Protein AF-A0A484XN05-F1 (afdb_monomer_lite)

Organism: NCBI:txid69218

Radius of gyration: 22.37 Å; chains: 1; bounding box: 48×21×74 Å

Foldseek 3Di:
DDKDKDKDADQQFQCDDVPCPQHGPHDADDQRIKIKIKDKDDDVVAPQKIKIKMKIKGQWGQHDSVSPDIDHIDIDIDIDMTGDDDPPPPPDD

Structure (mmCIF, N/CA/C/O backbone):
data_AF-A0A484XN05-F1
#
_entry.id   AF-A0A484XN05-F1
#
loop_
_atom_site.group_PDB
_atom_site.id
_atom_site.type_symbol
_atom_site.label_atom_id
_atom_site.label_alt_id
_atom_site.label_comp_id
_atom_site.label_asym_id
_atom_site.label_entity_id
_atom_site.label_seq_id
_atom_site.pdbx_PDB_ins_code
_atom_site.Cartn_x
_atom_site.Cartn_y
_atom_site.Cartn_z
_atom_site.occupancy
_atom_site.B_iso_or_equiv
_atom_site.auth_seq_id
_atom_site.auth_comp_id
_atom_site.auth_asym_id
_atom_site.auth_atom_id
_atom_site.pdbx_PDB_model_num
ATOM 1 N N . MET A 1 1 ? 14.288 5.112 -9.300 1.00 81.50 1 MET A N 1
ATOM 2 C CA . MET A 1 1 ? 13.567 4.487 -8.172 1.00 81.50 1 MET A CA 1
ATOM 3 C C . MET A 1 1 ? 12.815 5.572 -7.439 1.00 81.50 1 MET A C 1
ATOM 5 O O . MET A 1 1 ? 13.403 6.605 -7.139 1.00 81.50 1 MET A O 1
ATOM 9 N N . ARG A 1 2 ? 11.525 5.358 -7.217 1.00 89.38 2 ARG A N 1
ATOM 10 C CA . ARG A 1 2 ? 10.632 6.256 -6.490 1.00 89.38 2 ARG 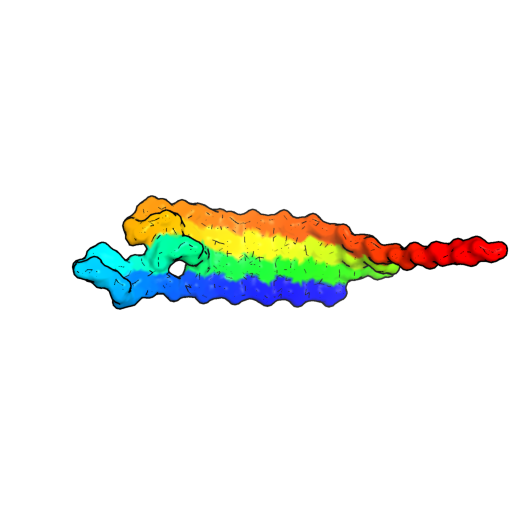A CA 1
ATOM 11 C C . ARG A 1 2 ? 9.929 5.428 -5.425 1.00 89.38 2 ARG A C 1
ATOM 13 O O . ARG A 1 2 ? 9.615 4.268 -5.667 1.00 89.38 2 ARG A O 1
ATOM 20 N N . LEU A 1 3 ? 9.717 6.009 -4.256 1.00 91.94 3 LEU A N 1
ATOM 21 C CA . LEU A 1 3 ? 8.998 5.371 -3.163 1.00 91.94 3 LEU A CA 1
ATOM 22 C C . LEU A 1 3 ? 8.013 6.394 -2.610 1.00 91.94 3 LEU A C 1
ATOM 24 O O . LEU A 1 3 ? 8.394 7.533 -2.342 1.00 91.94 3 LEU A O 1
ATOM 28 N N . ASN A 1 4 ? 6.759 5.995 -2.464 1.00 92.44 4 ASN A N 1
ATOM 29 C CA . ASN A 1 4 ? 5.702 6.798 -1.881 1.00 92.44 4 ASN A CA 1
ATOM 30 C C . ASN A 1 4 ? 5.073 6.014 -0.734 1.00 92.44 4 ASN A C 1
ATOM 32 O O . ASN A 1 4 ? 4.652 4.880 -0.907 1.00 92.44 4 ASN A O 1
ATOM 36 N N . ALA A 1 5 ? 4.990 6.618 0.441 1.00 88.94 5 ALA A N 1
ATOM 37 C CA . ALA A 1 5 ? 4.293 6.031 1.574 1.00 88.94 5 ALA A CA 1
ATOM 38 C C . ALA A 1 5 ? 3.295 7.049 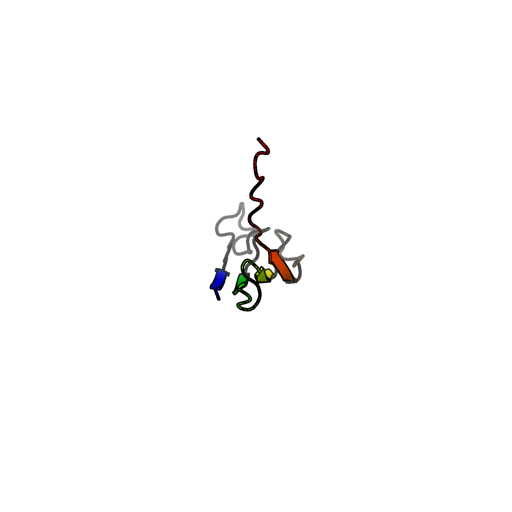2.116 1.00 88.94 5 ALA A C 1
ATOM 40 O O . ALA A 1 5 ? 3.546 8.255 2.115 1.00 88.94 5 ALA A O 1
ATOM 41 N N . SER A 1 6 ? 2.136 6.574 2.540 1.00 85.62 6 SER A N 1
ATOM 42 C CA . SER A 1 6 ? 1.098 7.393 3.150 1.00 85.62 6 SER A CA 1
ATOM 43 C C . SER A 1 6 ? 0.389 6.551 4.191 1.00 85.62 6 SER A C 1
ATOM 45 O O . SER A 1 6 ? -0.039 5.443 3.896 1.00 85.62 6 SER A O 1
ATOM 47 N N . ALA A 1 7 ? 0.279 7.060 5.408 1.00 82.62 7 ALA A N 1
ATOM 48 C CA . ALA A 1 7 ? -0.480 6.421 6.466 1.00 82.62 7 ALA A CA 1
ATOM 49 C C . ALA A 1 7 ? -1.474 7.430 7.028 1.00 82.62 7 ALA A C 1
ATOM 51 O O . ALA A 1 7 ? -1.195 8.627 7.113 1.00 82.62 7 ALA A O 1
ATOM 52 N N . THR A 1 8 ? -2.644 6.939 7.387 1.00 76.56 8 THR A N 1
ATOM 53 C 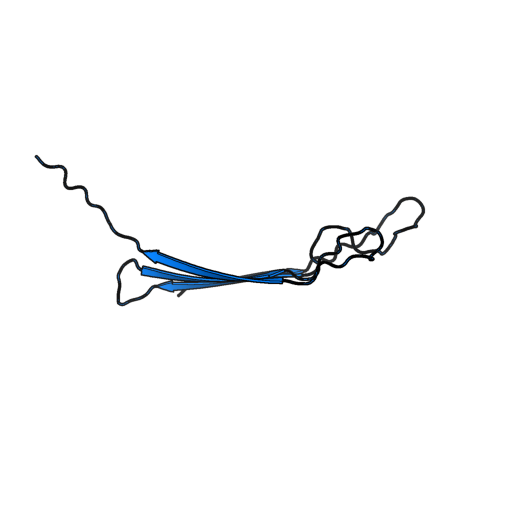CA . THR A 1 8 ? -3.740 7.712 7.938 1.00 76.56 8 THR A CA 1
ATOM 54 C C . THR A 1 8 ? -4.244 6.972 9.160 1.00 76.56 8 THR A C 1
ATOM 56 O O . THR A 1 8 ? -4.637 5.808 9.087 1.00 76.56 8 THR A O 1
ATOM 59 N N . TRP A 1 9 ? -4.206 7.661 10.292 1.00 66.56 9 TRP A N 1
ATOM 60 C CA . TRP A 1 9 ? -4.810 7.208 11.531 1.00 66.56 9 TRP A CA 1
ATOM 61 C C . TRP A 1 9 ? -6.084 8.014 11.739 1.00 66.56 9 TRP A C 1
ATOM 63 O O . TRP A 1 9 ? -6.037 9.244 11.755 1.00 66.56 9 TRP A O 1
ATOM 73 N N . LEU A 1 10 ? -7.213 7.330 11.868 1.00 62.66 10 LEU A N 1
ATOM 74 C CA . LEU A 1 10 ? -8.513 7.954 12.077 1.00 62.66 10 LEU A CA 1
ATOM 75 C C . LEU A 1 10 ? -9.064 7.459 13.410 1.00 62.66 10 LEU A C 1
ATOM 77 O O . LEU A 1 10 ? -9.396 6.292 13.565 1.00 62.66 10 LEU A O 1
ATOM 81 N N . GLN A 1 11 ? -9.144 8.364 14.381 1.00 58.50 11 GLN A N 1
ATOM 82 C CA . GLN A 1 11 ? -9.945 8.168 15.586 1.00 58.50 11 GLN A CA 1
ATOM 83 C C . GLN A 1 11 ? -11.273 8.864 15.349 1.00 58.50 11 GLN A C 1
ATOM 85 O O . GLN A 1 11 ? -11.382 10.084 15.470 1.00 58.50 11 GLN A O 1
ATOM 90 N N . ALA A 1 12 ? -12.259 8.093 14.911 1.00 51.97 12 ALA A N 1
ATOM 91 C CA . ALA A 1 12 ? -13.598 8.600 14.704 1.00 51.97 12 ALA A CA 1
ATOM 92 C C . ALA A 1 12 ? -14.411 8.288 15.962 1.00 51.97 12 ALA A C 1
ATOM 94 O O . ALA A 1 12 ? -15.002 7.230 16.051 1.00 51.97 12 ALA A O 1
ATOM 95 N N . GLU A 1 13 ? -14.424 9.185 16.944 1.00 53.91 13 GLU A N 1
ATOM 96 C CA . GLU A 1 13 ? -15.141 8.977 18.209 1.00 53.91 13 GLU A CA 1
ATOM 97 C C . GLU A 1 13 ? -16.512 9.685 18.186 1.00 53.91 13 GLU A C 1
ATOM 99 O O . GLU A 1 13 ? -16.608 10.881 17.884 1.00 53.91 13 GLU A O 1
ATOM 104 N N . LEU A 1 14 ? -17.599 8.970 18.508 1.00 52.34 14 LEU A N 1
ATOM 105 C CA . LEU A 1 14 ? -18.947 9.538 18.654 1.00 52.34 14 LEU A CA 1
ATOM 106 C C . LEU A 1 14 ? -19.030 10.379 19.934 1.00 52.34 14 LEU A C 1
ATOM 108 O O . LEU A 1 14 ? -19.423 9.915 21.005 1.00 52.34 14 LEU A O 1
ATOM 112 N N . THR A 1 15 ? -18.699 11.661 19.807 1.00 49.12 15 THR A N 1
ATOM 113 C CA . THR A 1 15 ? -18.639 12.610 20.932 1.00 49.12 15 THR A CA 1
ATOM 114 C C . THR A 1 15 ? -19.996 13.203 21.342 1.00 49.12 15 THR A C 1
ATOM 116 O O . THR A 1 15 ? -20.120 13.689 22.468 1.00 49.12 15 THR A O 1
ATOM 119 N N . LYS A 1 16 ? -21.038 13.147 20.493 1.00 45.75 16 LYS A N 1
ATOM 120 C CA . LYS A 1 16 ? -22.423 13.571 20.813 1.00 45.75 16 LYS A CA 1
ATOM 121 C C . LYS A 1 16 ? -23.470 12.647 20.181 1.00 45.75 16 LYS A C 1
ATOM 123 O O . LYS A 1 16 ? -23.581 12.604 18.961 1.00 45.75 16 LYS A O 1
ATOM 128 N N . THR A 1 17 ? -24.276 11.962 21.001 1.00 50.62 17 THR A N 1
ATOM 129 C CA . THR A 1 17 ? -25.382 11.093 20.538 1.00 50.62 17 THR A CA 1
ATOM 130 C C . THR A 1 17 ? -26.692 11.409 21.267 1.00 50.62 17 THR A C 1
ATOM 132 O O . THR A 1 17 ? -26.681 11.824 22.425 1.00 50.62 17 THR A O 1
ATOM 135 N N . ASN A 1 18 ? -27.838 11.244 20.595 1.00 39.59 18 ASN A N 1
ATOM 136 C CA . ASN A 1 18 ? -29.154 11.493 21.197 1.00 39.59 18 ASN A CA 1
ATOM 137 C C . ASN A 1 18 ? -29.408 10.504 22.351 1.00 39.59 18 ASN A C 1
ATOM 139 O O . ASN A 1 18 ? -29.312 9.294 22.160 1.00 39.59 18 ASN A O 1
ATOM 143 N N . ASN A 1 19 ? -29.739 11.025 23.538 1.00 49.78 19 ASN A N 1
ATOM 144 C CA . ASN A 1 19 ? -29.936 10.280 24.793 1.00 49.78 19 ASN A CA 1
ATOM 145 C C . ASN A 1 19 ? -28.715 9.510 25.341 1.00 49.78 19 ASN A C 1
ATOM 147 O O . ASN A 1 19 ? -28.886 8.656 26.205 1.00 49.78 19 ASN A O 1
ATOM 151 N N . GLY A 1 20 ? -27.487 9.794 24.886 1.00 49.44 20 GLY A N 1
ATOM 152 C CA . GLY A 1 20 ? -26.265 9.210 25.465 1.00 49.44 20 GLY A CA 1
ATOM 153 C C . GLY A 1 20 ? -26.070 7.705 25.229 1.00 49.44 20 GLY A C 1
ATOM 154 O O . GLY A 1 20 ? -25.089 7.138 25.697 1.00 49.44 20 GLY A O 1
ATOM 155 N N . LEU A 1 21 ? -26.967 7.059 24.478 1.00 47.03 21 LEU A N 1
ATOM 156 C CA . LEU A 1 21 ? -26.988 5.608 24.257 1.00 47.03 21 LEU A CA 1
ATOM 157 C C . LEU A 1 21 ? -25.778 5.069 23.474 1.00 47.03 21 LEU A C 1
ATOM 159 O O . LEU A 1 21 ? -25.542 3.869 23.511 1.00 47.03 21 LEU A O 1
ATOM 163 N N . ASN A 1 22 ? -25.018 5.926 22.781 1.00 48.25 22 ASN A N 1
ATOM 164 C CA . ASN A 1 22 ? -23.834 5.540 21.998 1.00 48.25 22 ASN A CA 1
ATOM 165 C C . ASN A 1 22 ? -22.675 6.546 22.150 1.00 48.25 22 ASN A C 1
ATOM 167 O O . ASN A 1 22 ? -21.820 6.662 21.271 1.00 48.25 22 ASN A O 1
ATOM 171 N N . GLN A 1 23 ? -22.674 7.328 23.233 1.00 43.59 23 GLN A N 1
ATOM 172 C CA . GLN A 1 23 ? -21.664 8.356 23.475 1.00 43.59 23 GLN A CA 1
ATOM 173 C C . GLN A 1 23 ? -20.345 7.685 23.884 1.00 43.59 23 GLN A C 1
ATOM 175 O O . GLN A 1 23 ? -20.317 6.963 24.878 1.00 43.59 23 GLN A O 1
ATOM 180 N N . GLY A 1 24 ? -19.277 7.900 23.111 1.00 49.44 24 GLY A N 1
ATOM 181 C CA . GLY A 1 24 ? -17.977 7.238 23.290 1.00 49.44 24 GLY A CA 1
ATOM 182 C C . GLY A 1 24 ? -17.753 5.972 22.447 1.00 49.44 24 GLY A C 1
ATOM 183 O O . GLY A 1 24 ? -16.704 5.349 22.575 1.00 49.44 24 GLY A O 1
ATOM 184 N N . ASN A 1 25 ? -18.693 5.583 21.575 1.00 51.97 25 ASN A N 1
ATOM 185 C CA . ASN A 1 25 ? -18.455 4.513 20.593 1.00 51.97 25 ASN A CA 1
ATOM 186 C C . ASN A 1 25 ? -17.709 5.041 19.349 1.00 51.97 25 ASN A C 1
ATOM 188 O O . ASN A 1 25 ? -17.862 6.203 18.980 1.00 51.97 25 ASN A O 1
ATOM 192 N N . ASP A 1 26 ? -16.920 4.199 18.677 1.00 50.56 26 ASP A N 1
ATOM 193 C CA . ASP A 1 26 ? -16.289 4.551 17.394 1.00 50.56 26 ASP A CA 1
ATOM 194 C C . ASP A 1 26 ? -17.376 4.759 16.311 1.00 50.56 26 ASP A C 1
ATOM 196 O O . ASP A 1 26 ? -18.359 4.016 16.227 1.00 50.56 26 ASP A O 1
ATOM 200 N N . ALA A 1 27 ? -17.232 5.792 15.482 1.00 44.97 27 ALA A N 1
ATOM 201 C CA . ALA A 1 27 ? -18.153 6.135 14.410 1.00 44.97 27 ALA A CA 1
ATOM 202 C C . ALA A 1 27 ? -18.095 5.091 13.284 1.00 44.97 27 ALA A C 1
ATOM 204 O O . ALA A 1 27 ? -17.023 4.665 12.850 1.00 44.97 27 ALA A O 1
ATOM 205 N N . ILE A 1 28 ? -19.268 4.700 12.781 1.00 46.12 28 ILE A N 1
ATOM 206 C CA . ILE A 1 28 ? -19.395 3.656 11.758 1.00 46.12 28 ILE A CA 1
ATOM 207 C C . ILE A 1 28 ? -18.706 4.066 10.452 1.00 46.12 28 ILE A C 1
ATOM 209 O O . ILE A 1 28 ? -18.879 5.187 9.974 1.00 46.12 28 ILE A O 1
ATOM 213 N N . GLY A 1 29 ? -18.039 3.107 9.806 1.00 47.19 29 GLY A N 1
ATOM 214 C CA . GLY A 1 29 ? -17.691 3.192 8.386 1.00 47.19 29 GLY A CA 1
ATOM 215 C C . GLY A 1 29 ? -16.333 3.815 8.072 1.00 47.19 29 GLY A C 1
ATOM 216 O O . GLY A 1 29 ? -16.013 3.974 6.896 1.00 47.19 29 GLY A O 1
ATOM 217 N N . ILE A 1 30 ? -15.523 4.129 9.086 1.00 52.75 30 ILE A N 1
ATOM 218 C CA . ILE A 1 30 ? -14.166 4.649 8.904 1.00 52.75 30 ILE A CA 1
ATOM 219 C C . ILE A 1 30 ? -13.164 3.611 9.434 1.00 52.75 30 ILE A C 1
ATOM 221 O O . ILE A 1 30 ? -13.293 3.178 10.578 1.00 52.75 30 ILE A O 1
ATOM 225 N N . PRO A 1 31 ? -12.181 3.162 8.631 1.00 56.38 31 PRO A N 1
ATOM 226 C CA . PRO A 1 31 ? -11.111 2.308 9.130 1.00 56.38 31 PRO A CA 1
ATOM 227 C C . PRO A 1 31 ? -10.217 3.103 10.084 1.00 56.38 31 PRO A C 1
ATOM 229 O O . PRO A 1 31 ? -9.713 4.167 9.726 1.00 56.38 31 PRO A O 1
ATOM 232 N N . ASN A 1 32 ? -9.971 2.559 11.279 1.00 62.72 32 ASN A N 1
ATOM 233 C CA . ASN A 1 32 ? -9.177 3.242 12.310 1.00 62.72 32 ASN A CA 1
ATOM 234 C C . ASN A 1 32 ? -7.722 3.479 11.864 1.00 62.72 32 ASN A C 1
ATOM 236 O O . ASN A 1 32 ? -7.030 4.379 12.346 1.00 62.72 32 ASN A O 1
ATOM 240 N N . PHE A 1 33 ? -7.250 2.664 10.921 1.00 68.44 33 PHE A N 1
ATOM 241 C CA . PHE A 1 33 ? -5.901 2.723 10.392 1.00 68.44 33 PHE A CA 1
ATOM 242 C C . PHE A 1 33 ? -5.896 2.360 8.911 1.00 68.44 33 PHE A C 1
ATOM 244 O O . PHE A 1 33 ? -6.427 1.323 8.520 1.00 68.44 33 PHE A O 1
ATOM 251 N N . TYR A 1 34 ? -5.270 3.191 8.089 1.00 78.81 34 TYR A N 1
ATOM 252 C CA . TYR A 1 34 ? -5.074 2.933 6.669 1.00 78.81 34 TYR A CA 1
ATOM 253 C C . TYR A 1 34 ? -3.643 3.286 6.285 1.00 78.81 34 TYR A C 1
ATOM 255 O O . TYR A 1 34 ? -3.169 4.378 6.583 1.00 78.81 34 TYR A O 1
ATOM 263 N N . ALA A 1 35 ? -2.939 2.378 5.622 1.00 84.12 35 ALA A N 1
ATOM 264 C CA . ALA A 1 35 ? -1.574 2.597 5.175 1.00 84.12 35 ALA A CA 1
ATOM 265 C C . ALA A 1 35 ? -1.403 2.165 3.720 1.00 84.12 35 ALA A C 1
ATOM 267 O O . ALA A 1 35 ? -1.930 1.152 3.274 1.00 84.12 35 ALA A O 1
ATOM 268 N N . VAL A 1 36 ? -0.638 2.944 2.972 1.00 88.94 36 VAL A N 1
ATOM 269 C CA . VAL A 1 36 ? -0.317 2.727 1.568 1.00 88.94 36 VAL A CA 1
ATOM 270 C C . VAL A 1 36 ? 1.180 2.882 1.404 1.00 88.94 36 VAL A C 1
ATOM 272 O O . VAL A 1 36 ? 1.760 3.885 1.816 1.00 88.94 36 VAL A O 1
ATOM 275 N N . LEU A 1 37 ? 1.801 1.914 0.750 1.00 92.56 37 LEU A N 1
ATOM 276 C CA . LEU A 1 37 ? 3.206 1.947 0.390 1.00 92.56 37 LEU A CA 1
ATOM 277 C C . LEU A 1 37 ? 3.335 1.574 -1.082 1.00 92.56 37 LEU A C 1
ATOM 279 O O . LEU A 1 37 ? 3.039 0.454 -1.468 1.00 92.56 37 LEU A O 1
ATOM 283 N N . GLY A 1 38 ? 3.742 2.520 -1.914 1.00 92.81 38 GLY A N 1
ATOM 284 C CA . GLY A 1 38 ? 4.047 2.331 -3.324 1.00 92.81 38 GLY A CA 1
ATOM 285 C C . GLY A 1 38 ? 5.543 2.458 -3.586 1.00 92.81 38 GLY A C 1
ATOM 286 O O . GLY A 1 38 ? 6.233 3.280 -2.988 1.00 92.81 38 GLY A O 1
ATOM 287 N N . ALA A 1 39 ? 6.044 1.638 -4.495 1.00 92.88 39 ALA A N 1
ATOM 288 C CA . ALA A 1 39 ? 7.403 1.648 -4.995 1.00 92.88 39 ALA A CA 1
ATOM 289 C C . ALA A 1 39 ? 7.368 1.583 -6.522 1.00 92.88 39 ALA A C 1
ATOM 291 O O . ALA A 1 39 ? 6.664 0.761 -7.106 1.00 92.88 39 ALA A O 1
ATOM 292 N N . GLU A 1 40 ? 8.160 2.423 -7.177 1.00 91.88 40 GLU A N 1
ATOM 293 C CA . GLU A 1 40 ? 8.375 2.369 -8.618 1.00 91.88 40 GLU A CA 1
ATOM 294 C C . GLU A 1 40 ? 9.867 2.242 -8.920 1.00 91.88 40 GLU A C 1
ATOM 296 O O . GLU A 1 40 ? 10.718 2.964 -8.383 1.00 91.88 40 GLU A O 1
ATOM 301 N N . TYR A 1 41 ? 10.198 1.330 -9.822 1.00 91.25 41 TYR A N 1
ATOM 302 C CA . TYR A 1 41 ? 11.559 1.081 -10.254 1.00 91.25 41 TYR A CA 1
ATOM 303 C C . TYR A 1 41 ? 11.648 1.116 -11.776 1.00 91.25 41 TYR A C 1
ATOM 305 O O . TYR A 1 41 ? 11.020 0.320 -12.470 1.00 91.25 41 TYR A O 1
ATOM 313 N N . ASP A 1 42 ? 12.452 2.042 -12.293 1.00 89.38 42 ASP A N 1
ATOM 314 C CA . ASP A 1 42 ? 12.768 2.110 -13.716 1.00 89.38 42 ASP A CA 1
ATOM 315 C C . ASP A 1 42 ? 13.843 1.069 -14.038 1.00 89.38 42 ASP A C 1
ATOM 317 O O . ASP A 1 42 ? 14.934 1.078 -13.457 1.00 89.38 42 ASP A O 1
ATOM 321 N N . ILE A 1 43 ? 13.527 0.161 -14.957 1.00 86.81 43 ILE A N 1
ATOM 322 C CA . ILE A 1 43 ? 14.418 -0.919 -15.366 1.00 86.81 43 ILE A CA 1
ATOM 323 C C . ILE A 1 43 ? 15.416 -0.345 -16.371 1.00 86.81 43 ILE A C 1
ATOM 325 O O . ILE A 1 43 ? 15.142 -0.262 -17.560 1.00 86.81 43 ILE A O 1
ATOM 329 N N . LYS A 1 44 ? 16.600 0.038 -15.874 1.00 78.38 44 LYS A N 1
ATOM 330 C CA . LYS A 1 44 ? 17.709 0.594 -16.673 1.00 78.38 44 LYS A CA 1
ATOM 331 C C . LYS A 1 44 ? 18.027 -0.154 -17.982 1.00 78.38 44 LYS A C 1
ATOM 333 O O . LYS A 1 44 ? 18.327 0.531 -18.950 1.00 78.38 44 LYS A O 1
ATOM 338 N N . PRO A 1 45 ? 18.004 -1.502 -18.052 1.00 79.12 45 PRO A N 1
ATOM 339 C CA . PRO A 1 45 ? 18.290 -2.190 -19.312 1.00 79.12 45 PRO A CA 1
ATOM 340 C C . PRO A 1 45 ? 17.219 -2.026 -20.404 1.00 79.12 45 PRO A C 1
ATOM 342 O O . PRO A 1 45 ? 17.494 -2.376 -21.547 1.00 79.12 45 PRO A O 1
ATOM 345 N N . ILE A 1 46 ? 16.015 -1.532 -20.090 1.00 78.94 46 ILE A N 1
ATOM 346 C CA . ILE A 1 46 ? 14.932 -1.356 -21.066 1.00 78.94 46 ILE A CA 1
ATOM 347 C C . ILE A 1 46 ? 14.378 0.064 -20.939 1.00 78.94 46 ILE A C 1
ATOM 349 O O . ILE A 1 46 ? 13.582 0.364 -20.045 1.00 78.94 46 ILE A O 1
ATOM 353 N N . ASP A 1 47 ? 14.769 0.933 -21.871 1.00 81.50 47 ASP A N 1
ATOM 354 C CA . ASP A 1 47 ? 14.281 2.309 -21.919 1.00 81.50 47 ASP A CA 1
ATOM 355 C C . ASP A 1 47 ? 12.752 2.347 -22.010 1.00 81.50 47 ASP A C 1
ATOM 357 O O . ASP A 1 47 ? 12.131 1.763 -22.898 1.00 81.50 47 ASP A O 1
ATOM 361 N N . GLY A 1 48 ? 12.136 3.035 -21.048 1.00 82.25 48 GLY A N 1
ATOM 362 C CA . GLY A 1 48 ? 10.685 3.169 -20.949 1.00 82.25 48 GLY A CA 1
ATOM 363 C C . GLY A 1 48 ? 9.983 2.097 -20.112 1.00 82.25 48 GLY A C 1
ATOM 364 O O . GLY A 1 48 ? 8.779 2.245 -19.897 1.00 82.25 48 GL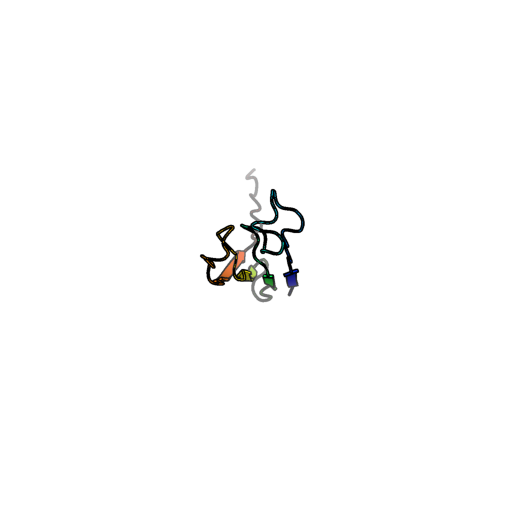Y A O 1
ATOM 365 N N . LEU A 1 49 ? 10.684 1.075 -19.604 1.00 88.19 49 LEU A N 1
ATOM 366 C CA . LEU A 1 49 ? 10.111 0.070 -18.705 1.00 88.19 49 LEU A CA 1
ATOM 367 C C . LEU A 1 49 ? 10.194 0.511 -17.234 1.00 88.19 49 LEU A C 1
ATOM 369 O O . LEU A 1 49 ? 11.272 0.705 -16.676 1.00 88.19 49 LEU A O 1
ATOM 373 N N . THR A 1 50 ? 9.041 0.610 -16.580 1.00 90.88 50 THR A N 1
ATOM 374 C CA . THR A 1 50 ? 8.909 0.884 -15.147 1.00 90.88 50 THR A CA 1
ATOM 375 C C . THR A 1 50 ? 8.126 -0.256 -14.502 1.00 90.88 50 THR A C 1
ATOM 377 O O . THR A 1 50 ? 7.005 -0.548 -14.914 1.00 90.88 50 THR A O 1
ATOM 380 N N . ALA A 1 51 ? 8.688 -0.884 -13.475 1.00 91.81 51 ALA A N 1
ATOM 381 C CA . ALA A 1 51 ? 7.960 -1.778 -12.584 1.00 91.81 51 ALA A CA 1
ATOM 382 C C . ALA A 1 51 ? 7.368 -0.973 -11.421 1.00 91.81 51 ALA A C 1
ATOM 384 O O . ALA A 1 51 ? 8.001 -0.051 -10.906 1.00 91.81 51 ALA A O 1
ATOM 385 N N . THR A 1 52 ? 6.160 -1.321 -11.005 1.00 93.06 52 THR A N 1
ATOM 386 C CA . THR A 1 52 ? 5.440 -0.675 -9.908 1.00 93.06 52 THR A CA 1
ATOM 387 C C . THR A 1 52 ? 4.942 -1.741 -8.943 1.00 93.06 52 THR A C 1
ATOM 389 O O . THR A 1 52 ? 4.363 -2.735 -9.373 1.00 93.06 52 THR A O 1
ATOM 392 N N . ALA A 1 53 ? 5.127 -1.532 -7.649 1.00 93.12 53 ALA A N 1
ATOM 393 C CA . ALA A 1 53 ? 4.567 -2.366 -6.597 1.00 93.12 53 ALA A CA 1
ATOM 394 C C . ALA A 1 53 ? 3.855 -1.464 -5.595 1.00 93.12 53 ALA A C 1
ATOM 396 O O . ALA A 1 53 ? 4.380 -0.414 -5.232 1.00 93.12 53 ALA A O 1
ATOM 397 N N . ARG A 1 54 ? 2.666 -1.844 -5.142 1.00 92.50 54 ARG A N 1
ATOM 398 C CA . ARG A 1 54 ? 1.908 -1.093 -4.149 1.00 92.50 54 ARG A CA 1
ATOM 399 C C . ARG A 1 54 ? 1.282 -2.044 -3.143 1.00 92.50 54 ARG A C 1
ATOM 401 O O . ARG A 1 54 ? 0.633 -3.010 -3.502 1.00 92.50 54 ARG A O 1
ATOM 408 N N . VAL A 1 55 ? 1.482 -1.752 -1.871 1.00 91.75 55 VAL A N 1
ATOM 409 C CA . VAL A 1 55 ? 0.870 -2.434 -0.740 1.00 91.75 55 VAL A CA 1
ATOM 410 C C . VAL A 1 55 ? -0.143 -1.478 -0.138 1.00 91.75 55 VAL A C 1
ATOM 412 O O . VAL A 1 55 ? 0.208 -0.364 0.249 1.00 91.75 55 VAL A O 1
ATOM 415 N N . ASN A 1 56 ? -1.395 -1.905 -0.060 1.00 89.31 56 ASN A N 1
ATOM 416 C CA . ASN A 1 56 ? -2.451 -1.191 0.642 1.00 89.31 56 ASN A CA 1
ATOM 417 C C . ASN A 1 56 ? -2.856 -2.030 1.854 1.00 89.31 56 ASN A C 1
ATOM 419 O O . ASN A 1 56 ? -3.293 -3.167 1.704 1.00 89.31 56 ASN A O 1
ATOM 423 N N . HIS A 1 57 ? -2.711 -1.479 3.049 1.00 84.38 57 HIS A N 1
ATOM 424 C CA . HIS A 1 57 ? -3.153 -2.083 4.293 1.00 84.38 57 HIS A CA 1
ATOM 425 C C . HIS A 1 57 ? -4.336 -1.284 4.828 1.00 84.38 57 HIS A C 1
ATOM 427 O O . HIS A 1 57 ? -4.182 -0.133 5.238 1.00 84.38 57 HIS A O 1
ATOM 433 N N . SER A 1 58 ? -5.514 -1.897 4.823 1.00 78.56 58 SER A N 1
ATOM 434 C CA . 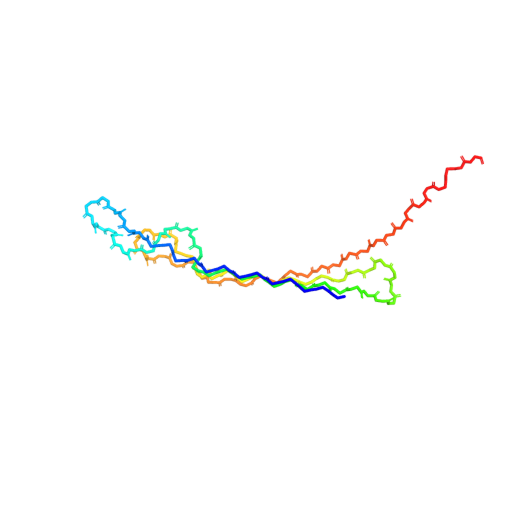SER A 1 58 ? -6.687 -1.337 5.476 1.00 78.56 58 SER A CA 1
ATOM 435 C C . SER A 1 58 ? -6.905 -2.075 6.784 1.00 78.56 58 SER A C 1
ATOM 437 O O . SER A 1 58 ? -7.128 -3.287 6.806 1.00 78.56 58 SER A O 1
ATOM 439 N N . GLY A 1 59 ? -6.793 -1.334 7.880 1.00 67.00 59 GLY A N 1
ATOM 440 C CA . GLY A 1 59 ? -7.088 -1.808 9.218 1.00 67.00 59 GLY A CA 1
ATOM 441 C C . GLY A 1 59 ? -8.571 -2.107 9.390 1.00 67.00 59 GLY A C 1
ATOM 442 O O . GLY A 1 59 ? -9.399 -1.877 8.507 1.00 67.00 59 GLY A O 1
ATOM 443 N N . THR A 1 60 ? -8.907 -2.633 10.560 1.00 61.03 60 THR A N 1
ATOM 444 C CA . THR A 1 60 ? -10.281 -3.004 10.877 1.00 61.03 60 THR A CA 1
ATOM 445 C C . THR A 1 60 ? -11.198 -1.788 10.840 1.00 61.03 60 THR A C 1
ATOM 447 O O . THR A 1 60 ? -10.909 -0.779 11.487 1.00 61.03 60 THR A O 1
ATOM 450 N N . GLN A 1 61 ? -12.309 -1.906 10.121 1.00 59.12 61 GLN A N 1
ATOM 451 C CA . GLN A 1 61 ? -13.382 -0.915 10.112 1.00 59.12 61 GLN A CA 1
ATOM 452 C C . GLN A 1 61 ? -14.572 -1.458 10.904 1.00 59.12 61 GLN A C 1
ATOM 454 O O . GLN A 1 61 ? -14.944 -2.628 10.767 1.00 59.12 61 GLN A O 1
ATOM 459 N N . TYR A 1 62 ? -15.173 -0.618 11.740 1.00 53.91 62 TYR A N 1
ATOM 460 C CA . TYR A 1 62 ? -16.416 -0.968 12.417 1.00 53.91 62 TYR A CA 1
ATOM 461 C C . TYR A 1 62 ? -17.584 -0.789 11.446 1.00 53.91 62 TYR A C 1
ATOM 463 O O . TYR A 1 62 ? -17.773 0.282 10.864 1.00 53.91 62 TYR A O 1
ATOM 471 N N . ALA A 1 63 ? -18.344 -1.864 11.237 1.00 47.62 63 ALA A N 1
ATOM 472 C CA . ALA A 1 63 ? -19.486 -1.894 10.325 1.00 47.62 63 ALA A CA 1
ATOM 473 C C . ALA A 1 63 ? -20.822 -1.585 11.023 1.00 47.62 63 ALA A C 1
ATOM 475 O O . ALA A 1 63 ? -21.854 -1.576 10.358 1.00 47.62 63 ALA A O 1
ATOM 476 N N . ASP A 1 64 ? -20.823 -1.356 12.342 1.00 42.06 64 ASP A N 1
ATOM 477 C CA . ASP A 1 64 ? -22.055 -1.250 13.126 1.00 42.06 64 ASP A CA 1
ATOM 478 C C . ASP A 1 64 ? -21.949 -0.241 14.284 1.00 42.06 64 ASP A C 1
ATOM 480 O O . ASP A 1 64 ? -20.909 -0.159 14.938 1.00 42.06 64 ASP A O 1
ATOM 484 N N . LEU A 1 65 ? -23.046 0.475 14.574 1.00 42.31 65 LEU A N 1
ATOM 485 C CA . LEU A 1 65 ? -23.175 1.457 15.677 1.00 42.31 65 LEU A CA 1
ATOM 486 C C . LEU A 1 65 ? -23.009 0.809 17.059 1.00 42.31 65 LEU A C 1
ATOM 488 O O . LEU A 1 65 ? -22.699 1.485 18.036 1.00 42.31 65 LEU A O 1
ATOM 492 N N . ALA A 1 66 ? -23.239 -0.502 17.126 1.00 44.41 66 ALA A N 1
ATOM 493 C CA . ALA A 1 66 ? -23.203 -1.304 18.340 1.00 44.41 66 ALA A CA 1
ATOM 494 C C . ALA A 1 66 ? -21.839 -1.974 18.611 1.00 44.41 66 ALA A C 1
ATOM 496 O O . ALA A 1 66 ? -21.765 -2.834 19.484 1.00 44.41 66 ALA A O 1
ATOM 497 N N . ASN A 1 67 ? -20.771 -1.656 17.858 1.00 47.28 67 ASN A N 1
ATOM 498 C CA . ASN A 1 67 ? -19.449 -2.301 17.995 1.00 47.28 67 ASN A CA 1
ATOM 499 C C . ASN A 1 67 ? -19.463 -3.845 17.827 1.00 47.28 67 ASN A C 1
ATOM 501 O O . ASN A 1 67 ? -18.535 -4.540 18.236 1.00 47.28 67 ASN A O 1
ATOM 505 N N . SER A 1 68 ? -20.508 -4.406 17.205 1.00 46.19 68 SER A N 1
ATOM 506 C CA . SER A 1 68 ? -20.735 -5.860 17.122 1.00 46.19 68 SER A CA 1
ATOM 507 C C . SER A 1 68 ? -20.070 -6.533 15.916 1.00 46.19 68 SER A C 1
ATOM 509 O O . SER A 1 68 ? -19.752 -7.722 15.988 1.00 46.19 68 SER A O 1
ATOM 511 N N . LYS A 1 69 ? -19.867 -5.812 14.807 1.00 41.97 69 LYS A N 1
ATOM 512 C CA . LYS A 1 69 ? -19.271 -6.365 13.584 1.00 41.97 69 LYS A CA 1
ATOM 513 C C . LYS A 1 69 ? -18.042 -5.575 13.175 1.00 41.97 69 LYS A C 1
ATOM 515 O O . LYS A 1 69 ? -18.125 -4.433 12.723 1.00 41.97 69 LYS A O 1
ATOM 520 N N . LYS A 1 70 ? -16.898 -6.227 13.339 1.00 54.22 70 LYS A N 1
ATOM 521 C CA . LYS A 1 70 ? -15.594 -5.752 12.901 1.00 54.22 70 LYS A CA 1
ATOM 522 C C . LYS A 1 70 ? -15.328 -6.358 11.527 1.00 54.22 70 LYS A C 1
ATOM 524 O O . LYS A 1 70 ? -15.398 -7.575 11.383 1.00 54.22 70 LYS A O 1
ATOM 529 N N . LEU A 1 71 ? -15.090 -5.528 10.515 1.00 58.28 71 LEU A N 1
ATOM 530 C CA . LEU A 1 71 ? -14.492 -6.026 9.281 1.00 58.28 71 LEU A CA 1
ATOM 531 C C . LEU A 1 71 ? -13.018 -6.276 9.578 1.00 58.28 71 LEU A C 1
ATOM 533 O O . LEU A 1 71 ? -12.333 -5.375 10.071 1.00 58.28 71 LEU A O 1
ATOM 537 N N . ASP A 1 72 ? -12.561 -7.494 9.308 1.00 60.00 72 ASP A N 1
ATOM 538 C CA . ASP A 1 72 ? -11.160 -7.850 9.477 1.00 60.00 72 ASP A CA 1
ATOM 539 C C . ASP A 1 72 ? -10.270 -6.975 8.595 1.00 60.00 72 ASP A C 1
ATOM 541 O O . ASP A 1 72 ? -10.658 -6.525 7.511 1.00 60.00 72 ASP A O 1
ATOM 545 N N . SER A 1 73 ? -9.066 -6.705 9.096 1.00 70.44 73 SER A N 1
ATOM 546 C CA . SER A 1 73 ? -8.069 -5.979 8.329 1.00 70.44 73 SER A CA 1
ATOM 547 C C . SER A 1 73 ? -7.692 -6.782 7.090 1.00 70.44 73 SER A C 1
ATOM 549 O O . SER A 1 73 ? -7.544 -8.004 7.128 1.00 70.44 73 SER A O 1
ATOM 551 N N . TYR A 1 74 ? -7.506 -6.084 5.977 1.00 78.56 74 TYR A N 1
ATOM 552 C CA . TYR A 1 74 ? -7.066 -6.704 4.740 1.00 78.56 74 TYR A CA 1
ATOM 553 C C . TYR A 1 74 ? -5.854 -5.969 4.191 1.00 78.56 74 TYR A C 1
ATOM 555 O O . TYR A 1 74 ? -5.731 -4.744 4.251 1.00 78.56 74 TYR A O 1
ATOM 563 N N . THR A 1 75 ? -4.929 -6.755 3.652 1.00 87.12 75 THR A N 1
ATOM 564 C CA . THR A 1 75 ? -3.752 -6.240 2.961 1.00 87.12 75 THR A CA 1
ATOM 565 C C . THR A 1 75 ? -3.851 -6.653 1.509 1.00 87.12 75 THR A C 1
ATOM 567 O O . THR A 1 75 ? -3.948 -7.837 1.203 1.00 87.12 75 THR A O 1
ATOM 570 N N . THR A 1 76 ? -3.842 -5.669 0.621 1.00 90.69 76 THR A N 1
ATOM 571 C CA . THR A 1 76 ? -3.832 -5.875 -0.826 1.00 90.69 76 THR A CA 1
ATOM 572 C C . THR A 1 76 ? -2.436 -5.572 -1.345 1.00 90.69 76 THR A C 1
ATOM 574 O O . THR A 1 76 ? -1.837 -4.562 -0.969 1.00 90.69 76 THR A O 1
ATOM 577 N N . LEU A 1 77 ? -1.919 -6.451 -2.198 1.00 92.06 77 LEU A N 1
ATOM 578 C CA . LEU A 1 77 ? -0.663 -6.263 -2.909 1.00 92.06 77 LEU A CA 1
ATOM 579 C C . LEU A 1 77 ? -0.972 -6.119 -4.399 1.00 92.06 77 LEU A C 1
ATOM 581 O O . LEU A 1 77 ? -1.445 -7.059 -5.032 1.00 92.06 77 LEU A O 1
ATOM 585 N N . ASP A 1 78 ? -0.659 -4.954 -4.945 1.00 91.62 78 ASP A N 1
ATOM 586 C CA . ASP A 1 78 ? -0.783 -4.621 -6.354 1.00 91.62 78 ASP A CA 1
ATOM 587 C C . ASP A 1 78 ? 0.605 -4.625 -7.000 1.00 91.62 78 ASP A C 1
ATOM 589 O O . ASP A 1 78 ? 1.523 -3.924 -6.565 1.00 91.62 78 ASP A O 1
ATOM 593 N N . LEU A 1 79 ? 0.769 -5.405 -8.063 1.00 93.75 79 LEU A N 1
ATOM 594 C CA . LEU A 1 79 ? 1.992 -5.454 -8.861 1.00 93.75 79 LEU A CA 1
ATOM 595 C C . LEU A 1 79 ? 1.660 -5.028 -10.288 1.00 93.75 79 LEU A C 1
ATOM 597 O O . LEU A 1 79 ? 0.648 -5.439 -10.851 1.00 93.75 79 LEU A O 1
ATOM 601 N N . GLY A 1 80 ? 2.513 -4.198 -10.878 1.00 90.94 80 GLY A N 1
ATOM 602 C CA . GLY A 1 80 ? 2.288 -3.623 -12.197 1.00 90.94 80 GLY A CA 1
ATOM 603 C C . GLY A 1 80 ? 3.583 -3.378 -12.955 1.00 90.94 80 GLY A C 1
ATOM 604 O O . GLY A 1 80 ? 4.663 -3.242 -12.381 1.00 90.94 80 GLY A O 1
ATOM 605 N N . MET A 1 81 ? 3.469 -3.324 -14.277 1.00 91.69 81 MET A N 1
ATOM 606 C CA . MET A 1 81 ? 4.564 -2.988 -15.177 1.00 91.69 81 MET A CA 1
ATOM 607 C C . MET A 1 81 ? 4.033 -2.044 -16.251 1.00 91.69 81 MET A C 1
ATOM 609 O O . MET A 1 81 ? 2.933 -2.226 -16.767 1.00 91.69 81 MET A O 1
ATOM 613 N N . ARG A 1 82 ? 4.814 -1.022 -16.589 1.00 89.50 82 ARG A N 1
ATOM 614 C CA . ARG A 1 82 ? 4.482 -0.020 -17.599 1.00 89.50 82 ARG A CA 1
ATOM 615 C C . ARG A 1 82 ? 5.635 0.093 -18.575 1.00 89.50 82 ARG A C 1
ATOM 617 O O . ARG A 1 82 ? 6.754 0.358 -18.155 1.00 89.50 82 ARG A O 1
ATOM 624 N N . TYR A 1 83 ? 5.351 -0.040 -19.864 1.00 87.88 83 TYR A N 1
ATOM 625 C CA . TYR A 1 83 ? 6.319 0.185 -20.931 1.00 87.88 83 TYR A CA 1
ATOM 626 C C . TYR A 1 83 ? 5.893 1.391 -21.771 1.00 87.88 83 TYR A C 1
ATOM 628 O O . TYR A 1 83 ? 4.754 1.459 -22.230 1.00 87.88 83 TYR A O 1
ATOM 636 N N . ARG A 1 84 ? 6.789 2.365 -21.944 1.00 85.38 84 ARG A N 1
ATOM 637 C CA . ARG A 1 84 ? 6.584 3.525 -22.819 1.00 85.38 84 ARG A CA 1
ATOM 638 C C . ARG A 1 84 ? 7.350 3.314 -24.120 1.00 85.38 84 ARG A C 1
ATOM 640 O O . ARG A 1 84 ? 8.570 3.214 -24.083 1.00 85.38 84 ARG A O 1
ATOM 647 N N . PHE A 1 85 ? 6.651 3.332 -25.250 1.00 80.62 85 PHE A N 1
ATOM 648 C CA . PHE A 1 85 ? 7.257 3.378 -26.581 1.00 80.62 85 PHE A CA 1
ATOM 649 C C . PHE A 1 85 ? 6.828 4.655 -27.306 1.00 80.62 85 PHE A C 1
ATOM 651 O O . PHE A 1 85 ? 5.696 5.118 -27.159 1.00 80.62 85 PHE A O 1
ATOM 658 N N . ALA A 1 86 ? 7.736 5.236 -28.087 1.00 74.44 86 ALA A N 1
ATOM 659 C CA . ALA A 1 86 ? 7.414 6.348 -28.969 1.00 74.44 86 ALA A CA 1
ATOM 660 C C . ALA A 1 86 ? 6.907 5.784 -30.301 1.00 74.44 86 ALA A C 1
ATOM 662 O O . ALA A 1 86 ? 7.679 5.211 -31.067 1.00 74.44 86 ALA A O 1
ATOM 663 N N . LEU A 1 87 ? 5.611 5.934 -30.584 1.00 72.38 87 LEU A N 1
ATOM 664 C CA . LEU A 1 87 ? 5.073 5.630 -31.907 1.00 72.38 87 LEU A CA 1
ATOM 665 C C . LEU A 1 87 ? 5.262 6.865 -32.797 1.00 72.38 87 LEU A C 1
ATOM 667 O O . LEU A 1 87 ? 4.384 7.720 -32.905 1.00 72.38 87 LEU A O 1
ATOM 671 N N . THR A 1 88 ? 6.434 7.000 -33.414 1.00 68.44 88 THR A N 1
ATOM 672 C CA . THR A 1 88 ? 6.589 7.957 -34.510 1.00 68.44 88 THR A CA 1
ATOM 673 C C . THR A 1 88 ? 5.894 7.367 -35.728 1.00 68.44 88 THR A C 1
ATOM 675 O O . THR A 1 88 ? 6.485 6.602 -36.485 1.00 68.44 88 THR A O 1
ATOM 678 N N . THR A 1 89 ? 4.620 7.709 -35.925 1.00 58.66 89 THR A N 1
ATOM 679 C CA . THR A 1 89 ? 3.962 7.502 -37.215 1.00 58.66 89 THR A CA 1
ATOM 680 C C . THR A 1 89 ? 4.675 8.393 -38.225 1.00 58.66 89 THR A C 1
ATOM 682 O O . THR A 1 89 ? 4.392 9.587 -38.332 1.00 58.66 89 THR A O 1
ATOM 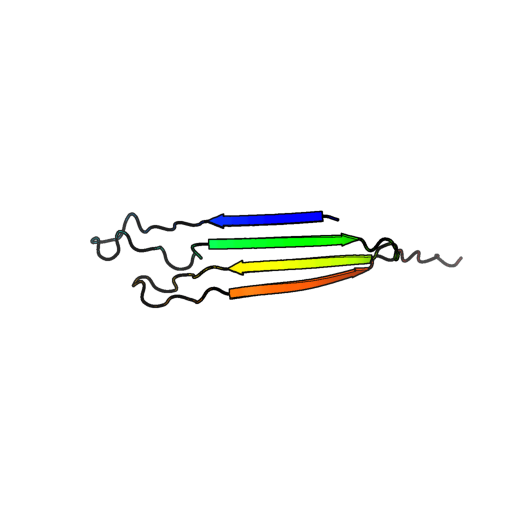685 N N . MET A 1 90 ? 5.649 7.827 -38.938 1.00 57.97 90 MET A N 1
ATOM 686 C CA . MET A 1 90 ? 6.197 8.445 -40.136 1.00 57.97 90 MET A CA 1
ATOM 687 C C . MET A 1 90 ? 5.037 8.635 -41.109 1.00 57.97 90 MET A C 1
ATOM 689 O O . MET A 1 90 ? 4.495 7.682 -41.662 1.00 57.97 90 MET A O 1
ATOM 693 N N . LYS A 1 91 ? 4.620 9.891 -41.262 1.00 55.81 91 LYS A N 1
ATOM 694 C CA . LYS A 1 91 ? 3.676 10.320 -42.283 1.00 55.81 91 LYS A CA 1
ATOM 695 C C . LYS A 1 91 ? 4.339 10.073 -43.636 1.00 55.81 91 LYS A C 1
ATOM 697 O O . LYS A 1 91 ? 5.216 10.834 -44.034 1.00 55.81 91 LYS A O 1
ATOM 702 N N . THR A 1 92 ? 3.947 8.982 -44.287 1.00 57.66 92 THR A N 1
ATOM 703 C CA . THR A 1 92 ? 4.325 8.641 -45.659 1.00 57.66 92 THR A CA 1
ATOM 704 C C . THR A 1 92 ? 3.995 9.826 -46.567 1.00 57.66 92 THR A C 1
ATOM 706 O O . THR A 1 92 ? 2.861 10.313 -46.571 1.00 57.66 92 THR A O 1
ATOM 709 N N . ARG A 1 93 ? 4.998 10.316 -47.290 1.00 57.97 93 ARG A N 1
ATOM 710 C CA . ARG A 1 93 ? 4.838 11.186 -48.453 1.00 57.97 93 ARG A CA 1
ATOM 711 C C . ARG A 1 93 ? 5.469 10.495 -49.644 1.00 57.97 93 ARG A C 1
ATOM 713 O O . ARG A 1 93 ? 6.504 9.831 -49.421 1.00 57.97 93 ARG A O 1
#

pLDDT: mean 70.22, std 18.1, range [39.59, 93.75]

Secondary structure (DSSP, 8-state):
-EEEEEEEE---B----GGGTTTTSBPTT-BSEEEEEEEEEE-TTSTTEEEEEEEEEE--EE-STTS--EEPPEEEEEEEEEE----------

Sequence (93 aa):
MRLNASATWLQAELTKTNNGLNQGNDAIGIPNFYAVLGAEYDIKPIDGLTATARVNHSGTQYADLANSKKLDSYTTLDLGMRYRFALTTMKTR

InterPro domains:
  IPR000531 TonB-dependent receptor-like, beta-barrel [PF00593] (3-86)
  IPR036942 TonB-dependent receptor-like, beta-barrel domain superfamily [G3DSA:2.40.170.20] (1-91)
  IPR039426 TonB-dependent receptor-like [PTHR32552] (2-85)